Protein AF-A0A2E7E4Q8-F1 (afdb_monomer_lite)

pLDDT: mean 87.0, std 13.79, range [44.47, 97.12]

Foldseek 3Di:
DLVVLLVLVVCCCPVVVDDLVNLCVQLVDDSVVSVCSNVSHDDDPSSVVSSVVSSVVSVVVVVVVVVVVVVVVPD

Structure (mmCIF, N/CA/C/O backbone):
data_AF-A0A2E7E4Q8-F1
#
_entry.id   AF-A0A2E7E4Q8-F1
#
loop_
_atom_site.group_PDB
_atom_site.id
_atom_site.type_symbol
_atom_site.label_atom_id
_atom_site.label_alt_id
_atom_site.label_comp_id
_atom_site.label_asym_id
_atom_site.label_entity_id
_atom_site.label_seq_id
_atom_site.pdbx_PDB_ins_code
_atom_site.Cartn_x
_atom_site.Cartn_y
_atom_site.Cartn_z
_atom_site.occupancy
_atom_site.B_iso_or_equiv
_atom_site.auth_seq_id
_atom_site.auth_comp_id
_atom_site.auth_asym_id
_atom_site.auth_atom_id
_atom_site.pdbx_PDB_model_num
ATOM 1 N N . MET A 1 1 ? 17.457 5.625 1.876 1.00 56.28 1 MET A N 1
ATOM 2 C CA . MET A 1 1 ? 16.168 6.005 1.251 1.00 56.28 1 MET A CA 1
ATOM 3 C C . MET A 1 1 ? 15.197 4.833 1.037 1.00 56.28 1 MET A C 1
ATOM 5 O O . MET A 1 1 ? 14.015 5.038 1.254 1.00 56.28 1 MET A O 1
ATOM 9 N N . TYR A 1 2 ? 15.626 3.607 0.688 1.00 62.91 2 TYR A N 1
ATOM 10 C CA . TYR A 1 2 ? 14.700 2.460 0.490 1.00 62.91 2 TYR A CA 1
ATOM 11 C C . TYR A 1 2 ? 14.007 1.951 1.762 1.00 62.91 2 TYR A C 1
ATOM 13 O O . TYR A 1 2 ? 12.911 1.406 1.694 1.00 62.91 2 TYR A O 1
ATOM 21 N N . HIS A 1 3 ? 14.620 2.190 2.924 1.00 76.81 3 HIS A N 1
ATOM 22 C CA . HIS A 1 3 ? 14.063 1.818 4.223 1.00 76.81 3 HIS A CA 1
ATOM 23 C C . HIS A 1 3 ? 12.677 2.444 4.469 1.00 76.81 3 HIS A C 1
ATOM 25 O O . HIS A 1 3 ? 11.799 1.790 5.013 1.00 76.81 3 HIS A O 1
ATOM 31 N N . GLN A 1 4 ? 12.439 3.665 3.978 1.00 89.75 4 GLN A N 1
ATOM 32 C CA . GLN A 1 4 ? 11.194 4.397 4.222 1.00 89.75 4 GLN A CA 1
ATOM 33 C C . GLN A 1 4 ? 9.970 3.769 3.540 1.00 89.75 4 GLN A C 1
ATOM 35 O O . GLN A 1 4 ? 8.902 3.718 4.137 1.00 89.75 4 GLN A O 1
ATOM 40 N N . LEU A 1 5 ? 10.115 3.236 2.321 1.00 92.12 5 LEU A N 1
ATOM 41 C CA . LEU A 1 5 ? 8.997 2.591 1.620 1.00 92.12 5 LEU A CA 1
ATOM 42 C C . LEU A 1 5 ? 8.580 1.287 2.313 1.00 92.12 5 LEU A C 1
ATOM 44 O O . LEU A 1 5 ? 7.392 0.990 2.402 1.00 92.12 5 LEU A O 1
ATOM 48 N N . ASN A 1 6 ? 9.558 0.535 2.827 1.00 92.69 6 ASN A N 1
ATOM 49 C CA . ASN A 1 6 ? 9.299 -0.670 3.611 1.00 92.69 6 ASN A CA 1
ATOM 50 C C . ASN A 1 6 ? 8.595 -0.347 4.921 1.00 92.69 6 ASN A C 1
ATOM 52 O O . ASN A 1 6 ? 7.656 -1.050 5.279 1.00 92.69 6 ASN A O 1
ATOM 56 N N . LEU A 1 7 ? 9.005 0.728 5.598 1.00 93.38 7 LEU A N 1
ATOM 57 C CA . LEU A 1 7 ? 8.322 1.199 6.800 1.00 93.38 7 LEU A CA 1
ATOM 58 C C . LEU A 1 7 ? 6.867 1.568 6.503 1.00 93.38 7 LEU A C 1
ATOM 60 O O . LEU A 1 7 ? 5.980 1.090 7.198 1.00 93.38 7 LEU A O 1
ATOM 64 N N . TRP A 1 8 ? 6.596 2.317 5.431 1.00 94.62 8 TRP A N 1
ATOM 65 C CA . TRP A 1 8 ? 5.220 2.654 5.057 1.00 94.62 8 TRP A CA 1
ATOM 66 C C . TRP A 1 8 ? 4.371 1.429 4.733 1.00 94.62 8 TRP A C 1
ATOM 68 O O . TRP A 1 8 ? 3.243 1.346 5.203 1.00 94.62 8 TRP A O 1
ATOM 78 N N . ILE A 1 9 ? 4.889 0.461 3.966 1.00 94.50 9 ILE A N 1
ATOM 79 C CA . ILE A 1 9 ? 4.148 -0.783 3.697 1.00 94.50 9 ILE A CA 1
ATOM 80 C C . ILE A 1 9 ? 3.891 -1.532 5.005 1.00 94.50 9 ILE A C 1
ATOM 82 O O . ILE A 1 9 ? 2.764 -1.953 5.247 1.00 94.50 9 ILE A O 1
ATOM 86 N N . ASN A 1 10 ? 4.898 -1.647 5.869 1.00 94.94 10 ASN A N 1
ATOM 87 C CA . ASN A 1 10 ? 4.750 -2.311 7.156 1.00 94.94 10 ASN A CA 1
ATOM 88 C C . ASN A 1 10 ? 3.698 -1.625 8.039 1.00 94.94 10 ASN A C 1
ATOM 90 O O . ASN A 1 10 ? 2.873 -2.302 8.641 1.00 94.94 10 ASN A O 1
ATOM 94 N N . GLU A 1 11 ? 3.670 -0.297 8.096 1.00 94.62 11 GLU A N 1
ATOM 95 C CA . GLU A 1 11 ? 2.663 0.446 8.859 1.00 94.62 11 GLU A CA 1
ATOM 96 C C . GLU A 1 11 ? 1.264 0.336 8.242 1.00 94.62 11 GLU A C 1
ATOM 98 O O . GLU A 1 11 ? 0.296 0.142 8.972 1.00 94.62 11 GLU A O 1
ATOM 103 N N . LEU A 1 12 ? 1.142 0.357 6.910 1.00 94.62 12 LEU A N 1
ATOM 104 C CA . LEU A 1 12 ? -0.121 0.070 6.219 1.00 94.62 12 LEU A CA 1
ATOM 105 C C . LEU A 1 12 ? -0.659 -1.316 6.592 1.00 94.62 12 LEU A C 1
ATOM 107 O O . LEU A 1 12 ? -1.854 -1.459 6.840 1.00 94.62 12 LEU A O 1
ATOM 111 N N . GLN A 1 13 ? 0.214 -2.317 6.697 1.00 94.88 13 GLN A N 1
ATOM 112 C CA . GLN A 1 13 ? -0.186 -3.664 7.097 1.00 94.88 13 GLN A CA 1
ATOM 113 C C . GLN A 1 13 ? -0.500 -3.786 8.589 1.00 94.88 13 GLN A C 1
ATOM 115 O O . GLN A 1 13 ? -1.449 -4.471 8.951 1.00 94.88 13 GLN A O 1
ATOM 120 N N . THR A 1 14 ? 0.287 -3.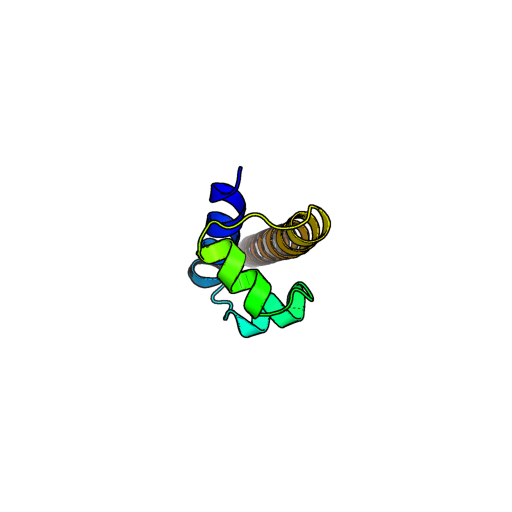152 9.456 1.00 94.56 14 THR A N 1
ATOM 121 C CA . THR A 1 14 ? 0.217 -3.379 10.908 1.00 94.56 14 THR A CA 1
ATOM 122 C C . THR A 1 14 ? -0.680 -2.386 11.638 1.00 94.56 14 THR A C 1
ATOM 124 O O . THR A 1 14 ? -1.462 -2.799 12.486 1.00 94.56 14 THR A O 1
ATOM 127 N N . GLN A 1 15 ? -0.603 -1.094 11.313 1.00 92.62 15 GLN A N 1
ATOM 128 C CA . GLN A 1 15 ? -1.407 -0.055 11.964 1.00 92.62 15 GLN A CA 1
ATOM 129 C C . GLN A 1 15 ? -2.781 0.085 11.312 1.00 92.62 15 GLN A C 1
ATOM 131 O O . GLN A 1 15 ? -3.783 0.226 12.004 1.00 92.62 15 GLN A O 1
ATOM 136 N N . PHE A 1 16 ? -2.834 0.012 9.980 1.00 91.69 16 PHE A N 1
ATOM 137 C CA . PHE A 1 16 ? -4.075 0.194 9.221 1.00 91.69 16 PHE A CA 1
ATOM 138 C C . PHE A 1 16 ? -4.729 -1.120 8.784 1.00 91.69 16 PHE A C 1
ATOM 140 O O . PHE A 1 16 ? -5.765 -1.095 8.120 1.00 91.69 16 PHE A O 1
ATOM 147 N N . ASN A 1 17 ? -4.136 -2.262 9.151 1.00 94.44 17 ASN A N 1
ATOM 148 C CA . ASN A 1 17 ? -4.632 -3.605 8.845 1.00 94.44 17 ASN A CA 1
ATOM 149 C C . ASN A 1 17 ? -4.927 -3.833 7.347 1.00 94.44 17 ASN A C 1
ATOM 151 O O . ASN A 1 17 ? -5.857 -4.555 6.982 1.00 94.44 17 ASN A O 1
ATOM 155 N N . LEU A 1 18 ? -4.157 -3.189 6.464 1.00 95.12 18 LEU A N 1
ATOM 156 C CA . LEU A 1 18 ? -4.315 -3.334 5.023 1.00 95.12 18 LEU A CA 1
ATOM 157 C C . LEU A 1 18 ? -3.521 -4.533 4.514 1.00 95.12 18 LEU A C 1
ATOM 159 O O . LEU A 1 18 ? -2.316 -4.653 4.712 1.00 95.12 18 LEU A O 1
ATOM 163 N N . SER A 1 19 ? -4.182 -5.400 3.762 1.00 96.56 19 SER A N 1
ATOM 164 C CA . SER A 1 19 ? -3.513 -6.432 2.975 1.00 96.56 19 SER A CA 1
ATOM 165 C C . SER A 1 19 ? -2.695 -5.823 1.830 1.00 96.56 19 SER A C 1
ATOM 167 O O . SER A 1 19 ? -2.981 -4.728 1.340 1.00 96.56 19 SER A O 1
ATOM 169 N N . ILE A 1 20 ? -1.712 -6.576 1.323 1.00 95.50 20 ILE A N 1
ATOM 170 C CA . ILE A 1 20 ? -0.966 -6.192 0.112 1.00 95.50 20 ILE A CA 1
ATOM 171 C C . ILE A 1 20 ? -1.916 -5.931 -1.064 1.00 95.50 20 ILE A C 1
ATOM 173 O O . ILE A 1 20 ? -1.669 -5.023 -1.851 1.00 95.50 20 ILE A O 1
ATOM 177 N N . ASP A 1 21 ? -3.020 -6.670 -1.165 1.00 97.12 21 ASP A N 1
ATOM 178 C CA . ASP A 1 21 ? -4.025 -6.462 -2.207 1.00 97.12 21 ASP A CA 1
ATOM 179 C C . ASP A 1 21 ? -4.754 -5.131 -2.090 1.00 97.12 21 ASP A C 1
ATOM 181 O O . ASP A 1 21 ? -4.930 -4.437 -3.091 1.00 97.12 21 ASP A O 1
ATOM 185 N N . GLN A 1 22 ? -5.104 -4.722 -0.873 1.00 96.50 22 GLN A N 1
ATOM 186 C CA . GLN A 1 22 ? -5.671 -3.396 -0.638 1.00 96.50 22 GLN A CA 1
ATOM 187 C C . GLN A 1 22 ? -4.648 -2.300 -0.942 1.00 96.50 22 GLN A C 1
ATOM 189 O O . GLN A 1 22 ? -4.988 -1.312 -1.586 1.00 96.50 22 GLN A O 1
ATOM 194 N N . ILE A 1 23 ? -3.378 -2.486 -0.574 1.00 95.88 23 ILE A N 1
ATOM 195 C CA . ILE A 1 23 ? -2.308 -1.532 -0.905 1.00 95.88 23 ILE A CA 1
ATOM 196 C C . ILE A 1 23 ? -2.135 -1.416 -2.427 1.00 95.88 23 ILE A C 1
ATOM 198 O O . ILE A 1 23 ? -2.004 -0.309 -2.953 1.00 95.88 23 ILE A O 1
ATOM 202 N N . VAL A 1 24 ? -2.168 -2.534 -3.156 1.00 97.06 24 VAL A N 1
ATOM 203 C CA . VAL A 1 24 ? -2.126 -2.568 -4.628 1.00 97.06 24 VAL A CA 1
ATOM 204 C C . VAL A 1 24 ? -3.325 -1.831 -5.221 1.00 97.06 24 VAL A C 1
ATOM 206 O O . VAL A 1 24 ? -3.138 -0.992 -6.103 1.00 97.06 24 VAL A O 1
ATOM 209 N N . ALA A 1 25 ? -4.531 -2.098 -4.719 1.00 96.62 25 ALA A N 1
ATOM 210 C CA . ALA A 1 25 ? -5.758 -1.464 -5.189 1.00 96.62 25 ALA A CA 1
ATOM 211 C C . ALA A 1 25 ? -5.752 0.057 -4.961 1.00 96.62 25 ALA A C 1
ATOM 213 O O . ALA A 1 25 ? -6.078 0.811 -5.874 1.00 96.62 25 ALA A O 1
ATOM 214 N N . LEU A 1 26 ? -5.320 0.514 -3.781 1.00 95.38 26 LEU A N 1
ATOM 215 C CA . LEU A 1 26 ? -5.280 1.934 -3.418 1.00 95.38 26 LEU A CA 1
ATOM 216 C C . LEU A 1 26 ? -4.174 2.701 -4.155 1.00 95.38 26 LEU A C 1
ATOM 218 O O . LEU A 1 26 ? -4.382 3.821 -4.614 1.00 95.38 26 LEU A O 1
ATOM 222 N N . SER A 1 27 ? -2.984 2.110 -4.286 1.00 94.88 27 SER A N 1
ATOM 223 C CA . SER A 1 27 ? -1.826 2.788 -4.890 1.00 94.88 27 SER A CA 1
ATOM 224 C C . SER A 1 27 ? -1.771 2.665 -6.416 1.00 94.88 27 SER A C 1
ATOM 226 O O . SER A 1 27 ? -1.049 3.411 -7.093 1.00 94.88 27 SER A O 1
ATOM 228 N N . GLY A 1 28 ? -2.471 1.679 -6.985 1.00 96.19 28 GLY A N 1
ATOM 229 C CA . GLY A 1 28 ? -2.317 1.280 -8.382 1.00 96.19 28 GLY A CA 1
ATOM 230 C C . GLY A 1 28 ? -0.874 0.885 -8.723 1.00 96.19 28 GLY A C 1
ATOM 231 O O . GLY A 1 28 ? -0.409 1.134 -9.842 1.00 96.19 28 GLY A O 1
ATOM 232 N N . ILE A 1 29 ? -0.119 0.383 -7.742 1.00 95.81 29 ILE A N 1
ATOM 233 C CA . ILE A 1 29 ? 1.213 -0.196 -7.920 1.00 95.81 29 ILE A CA 1
ATOM 234 C C . ILE A 1 29 ? 1.029 -1.699 -8.099 1.00 95.81 29 ILE A C 1
ATOM 236 O O . ILE A 1 29 ? 0.380 -2.347 -7.289 1.00 95.81 29 ILE A O 1
ATOM 240 N N . ALA A 1 30 ? 1.625 -2.272 -9.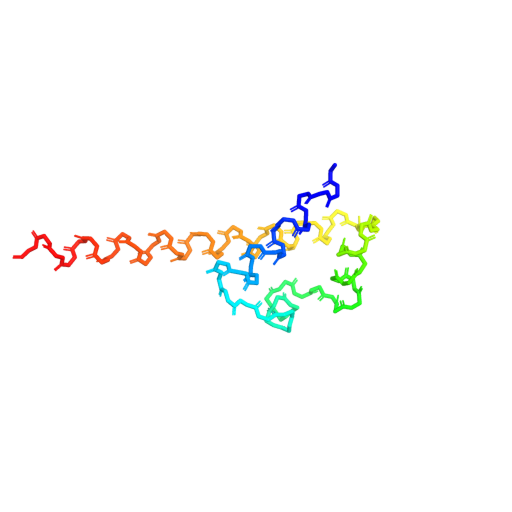145 1.00 96.50 30 ALA A N 1
ATOM 241 C CA . ALA A 1 30 ? 1.560 -3.712 -9.370 1.00 96.50 30 ALA A CA 1
ATOM 242 C C . ALA A 1 30 ? 2.120 -4.496 -8.170 1.00 96.50 30 ALA A C 1
ATOM 244 O O . ALA A 1 30 ? 3.161 -4.133 -7.617 1.00 96.50 30 ALA A O 1
ATOM 245 N N . ARG A 1 31 ? 1.485 -5.623 -7.826 1.00 96.06 31 ARG A N 1
ATOM 246 C CA . ARG A 1 31 ? 1.884 -6.473 -6.690 1.00 96.06 31 ARG A CA 1
ATOM 247 C C . ARG A 1 31 ? 3.367 -6.861 -6.726 1.00 96.06 31 ARG A C 1
ATOM 249 O O . ARG A 1 31 ? 4.057 -6.759 -5.718 1.00 96.06 31 ARG A O 1
ATOM 256 N N . ALA A 1 32 ? 3.882 -7.229 -7.900 1.00 95.56 32 ALA A N 1
ATOM 257 C CA . ALA A 1 32 ? 5.298 -7.556 -8.075 1.00 95.56 32 ALA A CA 1
ATOM 258 C C . ALA A 1 32 ? 6.223 -6.394 -7.670 1.00 95.56 32 ALA A C 1
ATOM 260 O O . ALA A 1 32 ? 7.261 -6.609 -7.053 1.00 95.56 32 ALA A O 1
ATOM 261 N N . THR A 1 33 ? 5.831 -5.152 -7.957 1.00 95.44 33 THR A N 1
ATOM 262 C CA . THR A 1 33 ? 6.588 -3.959 -7.565 1.00 95.44 33 THR A CA 1
ATOM 263 C C . THR A 1 33 ? 6.564 -3.748 -6.054 1.00 95.44 33 THR A C 1
ATOM 265 O O . THR A 1 33 ? 7.589 -3.370 -5.499 1.00 95.44 33 THR A O 1
ATOM 268 N N . ILE A 1 34 ? 5.449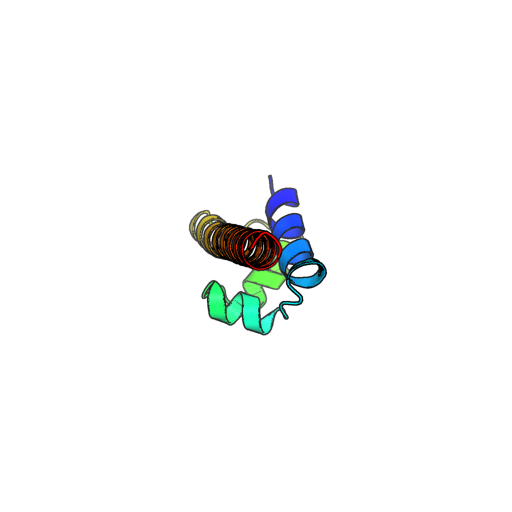 -4.039 -5.373 1.00 94.81 34 ILE A N 1
ATOM 269 C CA . ILE A 1 34 ? 5.391 -4.013 -3.902 1.00 94.81 34 ILE A CA 1
ATOM 270 C C . ILE A 1 34 ? 6.391 -5.011 -3.305 1.00 94.81 34 ILE A C 1
ATOM 272 O O . ILE A 1 34 ? 7.158 -4.648 -2.419 1.00 94.81 34 ILE A O 1
ATOM 276 N N . TYR A 1 35 ? 6.478 -6.232 -3.842 1.00 94.69 35 TYR A N 1
ATOM 277 C CA . TYR A 1 35 ? 7.485 -7.193 -3.379 1.00 94.69 35 TYR A CA 1
ATOM 278 C C . TYR A 1 35 ? 8.918 -6.747 -3.666 1.00 94.69 35 TYR A C 1
ATOM 280 O O . TYR A 1 35 ? 9.782 -6.926 -2.815 1.00 94.69 35 TYR A O 1
ATOM 288 N N . ARG A 1 36 ? 9.180 -6.096 -4.806 1.00 93.38 36 ARG A N 1
ATOM 289 C CA . ARG A 1 36 ? 10.501 -5.503 -5.081 1.00 93.38 36 ARG A CA 1
ATOM 290 C C . ARG A 1 36 ? 10.890 -4.467 -4.028 1.00 93.38 36 ARG A C 1
ATOM 292 O O . ARG A 1 36 ? 12.036 -4.471 -3.589 1.00 93.38 36 ARG A O 1
ATOM 299 N N . ILE A 1 37 ? 9.943 -3.624 -3.607 1.00 92.81 37 ILE A N 1
ATOM 300 C CA . ILE A 1 37 ? 10.148 -2.665 -2.512 1.00 92.81 37 ILE A CA 1
ATOM 301 C C . ILE A 1 37 ? 10.518 -3.416 -1.229 1.00 92.81 37 ILE A C 1
ATOM 303 O O . ILE A 1 37 ? 11.577 -3.144 -0.668 1.00 92.81 37 ILE A O 1
ATOM 307 N N . LEU A 1 38 ? 9.718 -4.417 -0.838 1.00 91.62 38 LEU A N 1
ATOM 308 C CA . LEU A 1 38 ? 9.945 -5.237 0.362 1.00 91.62 38 LEU A CA 1
ATOM 309 C C . LEU A 1 38 ? 11.303 -5.951 0.354 1.00 91.62 38 LEU A C 1
ATOM 311 O O . LEU A 1 38 ? 11.971 -6.013 1.382 1.00 91.62 38 LEU A O 1
ATOM 315 N N . SER A 1 39 ? 11.765 -6.404 -0.811 1.00 92.62 39 SER A N 1
ATOM 316 C CA . SER A 1 39 ? 13.105 -6.975 -1.001 1.00 92.62 39 SER A CA 1
ATOM 317 C C . SER A 1 39 ? 14.234 -5.932 -1.022 1.00 92.62 39 SER A C 1
ATOM 319 O O . SER A 1 39 ? 15.384 -6.282 -1.272 1.00 92.62 39 SER A O 1
ATOM 321 N N . GLY A 1 40 ? 13.931 -4.652 -0.796 1.00 89.38 40 GLY A N 1
ATOM 322 C CA . GLY A 1 40 ? 14.902 -3.558 -0.760 1.00 89.38 40 GLY A CA 1
ATOM 323 C C . GLY A 1 40 ? 15.392 -3.107 -2.136 1.00 89.38 40 GLY A C 1
ATOM 324 O O . GLY A 1 40 ? 16.381 -2.379 -2.222 1.00 89.38 40 GLY A O 1
ATOM 325 N N . GLN A 1 41 ? 14.734 -3.527 -3.220 1.00 90.94 41 GLN A N 1
ATOM 326 C CA . GLN A 1 41 ? 15.131 -3.128 -4.564 1.00 90.94 41 GLN A CA 1
ATOM 327 C C . GLN A 1 41 ? 14.739 -1.685 -4.875 1.00 90.94 41 GLN A C 1
ATOM 329 O O . GLN A 1 41 ? 13.770 -1.129 -4.351 1.00 90.94 41 GLN A O 1
ATOM 334 N N . SER A 1 42 ? 15.472 -1.090 -5.816 1.00 88.25 42 SER A N 1
ATOM 335 C CA . SER A 1 42 ? 15.138 0.226 -6.331 1.00 88.25 42 SER A CA 1
ATOM 336 C C . SER A 1 42 ? 13.847 0.205 -7.151 1.00 88.25 42 SER A C 1
ATOM 338 O O . SER A 1 42 ? 13.553 -0.722 -7.913 1.00 88.25 42 SER A O 1
ATOM 340 N N . VAL A 1 43 ? 13.073 1.276 -6.991 1.00 91.06 43 VAL A N 1
ATOM 341 C CA . VAL A 1 43 ? 11.842 1.539 -7.740 1.00 91.06 43 VAL A CA 1
ATOM 342 C C . VAL A 1 43 ? 11.847 2.957 -8.295 1.00 91.06 43 VAL A C 1
ATOM 344 O O . VAL A 1 43 ? 12.643 3.804 -7.882 1.00 91.06 43 VAL A O 1
ATOM 347 N N . SER A 1 44 ? 10.949 3.216 -9.243 1.00 93.88 44 SER A N 1
ATOM 348 C CA . SER A 1 44 ? 10.791 4.541 -9.844 1.00 93.88 44 SER A CA 1
ATOM 349 C C . SER A 1 44 ? 10.286 5.580 -8.833 1.00 93.88 44 SER A C 1
ATOM 351 O O . SER A 1 44 ? 9.565 5.240 -7.893 1.00 93.88 44 SER A O 1
ATOM 353 N N . GLU A 1 45 ? 10.592 6.859 -9.064 1.00 92.88 45 GLU A N 1
ATOM 354 C CA . GLU A 1 45 ? 10.050 7.975 -8.267 1.00 92.88 45 GLU A CA 1
ATOM 355 C C . GLU A 1 45 ? 8.517 7.998 -8.284 1.00 92.88 45 GLU A C 1
ATOM 357 O O . GLU A 1 45 ? 7.864 8.216 -7.270 1.00 92.88 45 GLU A O 1
ATOM 362 N N . ARG A 1 46 ? 7.910 7.662 -9.426 1.00 94.31 46 ARG A N 1
ATOM 363 C CA . ARG A 1 46 ? 6.453 7.549 -9.542 1.00 94.31 46 ARG A CA 1
ATOM 364 C C . ARG A 1 46 ? 5.879 6.506 -8.581 1.00 94.31 46 ARG A C 1
ATOM 366 O O . ARG A 1 46 ? 4.827 6.733 -7.991 1.00 94.31 46 ARG A O 1
ATOM 373 N N . THR A 1 47 ? 6.553 5.366 -8.428 1.00 94.56 47 THR A N 1
ATOM 374 C CA . THR A 1 47 ? 6.166 4.323 -7.469 1.00 94.56 47 THR A CA 1
ATOM 375 C C . THR A 1 47 ? 6.268 4.836 -6.035 1.00 94.56 47 THR A C 1
ATOM 377 O O . THR A 1 47 ? 5.358 4.591 -5.247 1.00 94.56 47 THR A O 1
ATOM 380 N N . ARG A 1 48 ? 7.332 5.586 -5.716 1.00 93.75 48 ARG A N 1
ATOM 381 C CA . ARG A 1 48 ? 7.510 6.208 -4.397 1.00 93.75 48 ARG A CA 1
ATOM 382 C C . ARG A 1 48 ? 6.371 7.167 -4.068 1.00 93.75 48 ARG A C 1
ATOM 384 O O . ARG A 1 48 ? 5.722 6.993 -3.042 1.00 93.75 48 ARG A O 1
ATOM 391 N N . HIS A 1 49 ? 6.072 8.106 -4.966 1.00 95.38 49 HIS A N 1
ATOM 392 C CA . HIS A 1 49 ? 4.990 9.072 -4.771 1.00 95.38 49 HIS A CA 1
ATOM 393 C C . HIS A 1 49 ? 3.621 8.409 -4.608 1.00 95.38 49 HIS A C 1
ATOM 395 O O . HIS A 1 49 ? 2.873 8.780 -3.711 1.00 95.38 49 HIS A O 1
ATOM 401 N N . LYS A 1 50 ? 3.293 7.399 -5.422 1.00 95.50 50 LYS A N 1
ATOM 402 C CA . LYS A 1 50 ? 2.022 6.668 -5.292 1.00 95.50 50 LYS A CA 1
ATOM 403 C C . LYS A 1 50 ? 1.856 6.022 -3.916 1.00 95.50 50 LYS A C 1
ATOM 405 O O . LYS A 1 50 ? 0.785 6.119 -3.328 1.00 95.50 50 LYS A O 1
ATOM 410 N N . LEU A 1 51 ? 2.906 5.380 -3.405 1.00 94.88 51 LEU A N 1
ATOM 411 C CA . LEU A 1 51 ? 2.865 4.750 -2.086 1.00 94.88 51 LEU A CA 1
ATOM 412 C C . LEU A 1 51 ? 2.775 5.800 -0.967 1.00 94.88 51 LEU A C 1
ATOM 414 O O . LEU A 1 51 ? 1.983 5.634 -0.044 1.00 94.88 51 LEU A O 1
ATOM 418 N N . MET A 1 52 ? 3.535 6.895 -1.082 1.00 95.31 52 MET A N 1
ATOM 419 C CA . MET A 1 52 ? 3.486 8.019 -0.142 1.00 95.31 52 MET A CA 1
ATOM 420 C C . MET A 1 52 ? 2.078 8.611 -0.036 1.00 95.31 52 MET A C 1
ATOM 422 O O . MET A 1 52 ? 1.603 8.857 1.066 1.00 95.31 52 MET A O 1
ATOM 426 N N . VAL A 1 53 ? 1.397 8.816 -1.169 1.00 95.44 53 VAL A N 1
ATOM 427 C CA . VAL A 1 53 ? 0.031 9.361 -1.194 1.00 95.44 53 VAL A CA 1
ATOM 428 C C . VAL A 1 53 ? -0.933 8.459 -0.427 1.00 95.44 53 VAL A C 1
ATOM 430 O O . VAL A 1 53 ? -1.664 8.961 0.421 1.00 95.44 53 VAL A O 1
ATOM 433 N N . VAL A 1 54 ? -0.894 7.143 -0.660 1.00 95.25 54 VAL A N 1
ATOM 434 C CA . VAL A 1 54 ? -1.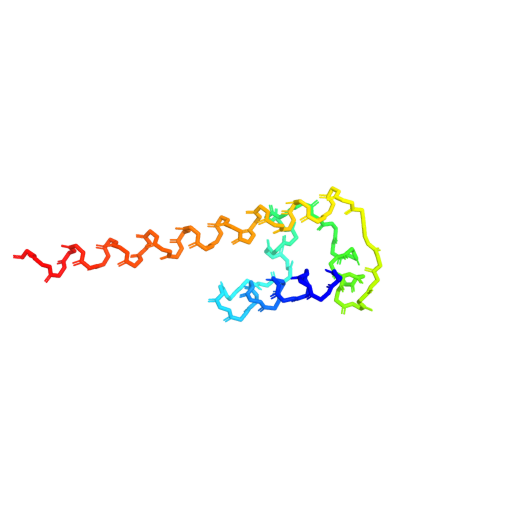737 6.189 0.083 1.00 95.25 54 VAL A CA 1
ATOM 435 C C . VAL A 1 54 ? -1.439 6.248 1.577 1.00 95.25 54 VAL A C 1
ATOM 437 O O . VAL A 1 54 ? -2.355 6.342 2.386 1.00 95.25 54 VAL A O 1
ATOM 440 N N . TYR A 1 55 ? -0.160 6.246 1.949 1.00 95.12 55 TYR A N 1
ATOM 441 C CA . TYR A 1 55 ? 0.250 6.318 3.347 1.00 95.12 55 TYR A CA 1
ATOM 442 C C . TYR A 1 55 ? -0.258 7.587 4.051 1.00 95.12 55 TYR A C 1
ATOM 444 O O . TYR A 1 55 ? -0.869 7.505 5.116 1.00 95.12 55 TYR A O 1
ATOM 452 N N . VAL A 1 56 ? -0.085 8.756 3.428 1.00 94.19 56 VAL A N 1
ATOM 453 C CA . VAL A 1 56 ? -0.553 10.039 3.978 1.00 94.19 56 VAL A CA 1
ATOM 454 C C . VAL A 1 56 ? -2.080 10.085 4.076 1.00 94.19 56 VAL A C 1
ATOM 456 O O . VAL A 1 56 ? -2.610 10.582 5.067 1.00 94.19 56 VAL A O 1
ATOM 459 N N . GLN A 1 57 ? -2.799 9.541 3.091 1.00 92.81 57 GLN A N 1
ATOM 460 C CA . GLN A 1 57 ? -4.263 9.460 3.129 1.00 92.81 57 GLN A CA 1
ATOM 461 C C . GLN A 1 57 ? -4.763 8.599 4.294 1.00 92.81 57 GLN A C 1
ATOM 463 O O . GLN A 1 57 ? -5.704 8.996 4.980 1.00 92.81 57 GLN A O 1
ATOM 468 N N . MET A 1 58 ? -4.115 7.460 4.558 1.00 93.44 58 MET A N 1
ATOM 469 C CA . MET A 1 58 ? -4.476 6.601 5.688 1.00 93.44 58 MET A CA 1
ATOM 470 C C . MET A 1 58 ? -4.214 7.289 7.031 1.00 93.44 58 MET A C 1
ATOM 472 O O . MET A 1 58 ? -5.089 7.290 7.896 1.00 93.44 58 MET A O 1
ATOM 476 N N . MET A 1 59 ? -3.064 7.955 7.172 1.00 90.38 59 MET A N 1
ATOM 477 C CA . MET A 1 59 ? -2.737 8.747 8.364 1.00 90.38 59 MET A CA 1
ATOM 478 C C . MET A 1 59 ? -3.751 9.872 8.610 1.00 90.38 59 MET A C 1
ATOM 4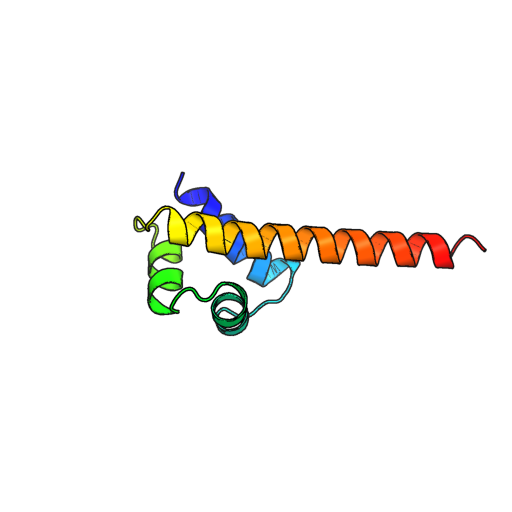80 O O . MET A 1 59 ? -4.217 10.055 9.733 1.00 90.38 59 MET A O 1
ATOM 484 N N . ALA A 1 60 ? -4.150 10.594 7.560 1.00 88.88 60 ALA A N 1
ATOM 485 C CA . ALA A 1 60 ? -5.167 11.638 7.668 1.00 88.88 60 ALA A CA 1
ATOM 486 C C . ALA A 1 60 ? -6.547 11.070 8.054 1.00 88.88 60 ALA A C 1
ATOM 488 O O . ALA A 1 60 ? -7.260 11.667 8.860 1.00 88.88 60 ALA A O 1
ATOM 489 N N . SER A 1 61 ? -6.922 9.906 7.515 1.00 86.12 61 SER A N 1
ATOM 490 C CA . SER A 1 61 ? -8.192 9.247 7.841 1.00 86.12 61 SER A CA 1
ATOM 491 C C . SER A 1 61 ? -8.257 8.787 9.300 1.00 86.12 61 SER A C 1
ATOM 493 O O . SER A 1 61 ? -9.296 8.946 9.946 1.00 86.12 61 SER A O 1
ATOM 495 N N . ASP A 1 62 ? -7.168 8.236 9.840 1.00 83.75 62 ASP A N 1
ATOM 496 C CA . ASP A 1 62 ? -7.097 7.838 11.253 1.00 83.75 62 ASP A CA 1
ATOM 497 C C . ASP A 1 62 ? -7.148 9.059 12.181 1.00 83.75 62 ASP A C 1
ATOM 499 O O . ASP A 1 62 ? -7.941 9.076 13.125 1.00 83.75 62 ASP A O 1
ATOM 503 N N . ALA A 1 63 ? -6.416 10.132 11.857 1.00 75.31 63 ALA A N 1
ATOM 504 C CA . ALA A 1 63 ? -6.470 11.384 12.611 1.00 75.31 63 ALA A CA 1
ATOM 505 C C . ALA A 1 63 ? -7.893 11.974 12.665 1.00 75.31 63 ALA A C 1
ATOM 507 O O . ALA A 1 63 ? -8.377 12.335 13.741 1.00 75.31 63 ALA A O 1
ATOM 508 N N . ASN A 1 64 ? -8.597 12.001 11.530 1.00 74.25 64 ASN A N 1
ATOM 509 C CA . ASN A 1 64 ? -9.980 12.481 11.465 1.00 74.25 64 ASN A CA 1
ATOM 510 C C . ASN A 1 64 ? -10.938 11.603 12.280 1.00 74.25 64 ASN A C 1
ATOM 512 O O . ASN A 1 64 ? -11.826 12.121 12.956 1.00 74.25 64 ASN A O 1
ATOM 516 N N . THR A 1 65 ? -10.743 10.283 12.262 1.00 71.50 65 THR A N 1
ATOM 517 C CA . THR A 1 65 ? -11.572 9.350 13.042 1.00 71.50 65 THR A CA 1
ATOM 518 C C . THR A 1 65 ? -11.404 9.594 14.542 1.00 71.50 65 THR A C 1
ATOM 520 O O . THR A 1 65 ? -12.390 9.678 15.272 1.00 71.50 65 THR A O 1
ATOM 523 N N . ARG A 1 66 ? -10.164 9.783 15.008 1.00 65.50 66 ARG A N 1
ATOM 524 C CA . ARG A 1 66 ? -9.868 10.051 16.425 1.00 65.50 66 ARG A CA 1
ATOM 525 C C . ARG A 1 66 ? -10.389 11.407 16.893 1.00 65.50 66 ARG A C 1
ATOM 527 O O . ARG A 1 66 ? -10.925 11.490 17.995 1.00 65.50 66 ARG A O 1
ATOM 534 N N . SER A 1 67 ? -10.281 12.439 16.054 1.00 68.06 67 SER A N 1
ATOM 535 C CA . SER A 1 67 ? -10.829 13.768 16.357 1.00 68.06 67 SER A CA 1
ATOM 536 C C . SER A 1 67 ? -12.345 13.718 16.560 1.00 68.06 67 SER A C 1
ATOM 538 O O . SER A 1 67 ? -12.861 14.295 17.513 1.00 68.06 67 SER A O 1
ATOM 540 N N . ASN A 1 68 ? -13.061 12.984 15.704 1.00 61.47 68 ASN A N 1
ATOM 541 C CA . ASN A 1 68 ? -14.520 12.935 15.763 1.00 61.47 68 ASN A CA 1
ATOM 542 C C . ASN A 1 68 ? -15.032 12.225 17.032 1.00 61.47 68 ASN A C 1
ATOM 544 O O . ASN A 1 68 ? -16.030 12.644 17.610 1.00 61.47 68 ASN A O 1
ATOM 548 N N . ILE A 1 69 ? -14.312 11.199 17.510 1.00 60.34 69 ILE A N 1
ATOM 549 C CA . ILE A 1 69 ? -14.640 10.477 18.754 1.00 60.34 69 ILE A CA 1
ATOM 550 C C . ILE A 1 69 ? -14.431 11.365 19.993 1.00 60.34 69 ILE A C 1
ATOM 552 O O . ILE A 1 69 ? -15.241 11.327 20.915 1.00 60.34 69 ILE A O 1
ATOM 556 N N . GLN A 1 70 ? -13.381 12.196 20.023 1.00 59.59 70 GLN A N 1
ATOM 557 C CA . GLN A 1 70 ? -13.131 13.112 21.148 1.00 59.59 70 GLN A CA 1
ATOM 558 C C . GLN A 1 70 ? -14.191 14.217 21.257 1.00 59.59 70 GLN A C 1
ATOM 560 O O . GLN A 1 70 ? -14.532 14.638 22.363 1.00 59.59 70 GLN A O 1
ATOM 565 N N . GLN A 1 71 ? -14.755 14.659 20.130 1.00 57.34 71 GLN A N 1
ATOM 566 C CA . GLN A 1 71 ? -15.815 15.668 20.127 1.00 57.34 71 GLN A CA 1
ATOM 567 C C . GLN A 1 71 ? -17.164 15.109 20.598 1.00 57.34 71 GLN A C 1
ATOM 569 O O . GLN A 1 71 ? -17.897 15.824 21.264 1.00 57.34 71 GLN A O 1
ATOM 574 N N . THR A 1 72 ? -17.478 13.831 20.345 1.00 55.88 72 THR A N 1
ATOM 575 C CA . THR A 1 72 ? -18.761 13.236 20.785 1.00 55.88 72 THR A CA 1
ATOM 576 C C . THR A 1 72 ? -18.805 12.859 22.269 1.00 55.88 72 THR A C 1
ATOM 578 O O . THR A 1 72 ? -19.877 12.553 22.777 1.00 55.88 72 THR A O 1
ATOM 581 N N . GLN A 1 73 ? -17.663 12.837 22.965 1.00 52.50 73 GLN A N 1
ATOM 582 C CA . GLN A 1 73 ? -17.585 12.547 24.407 1.00 52.50 73 GLN A CA 1
ATOM 583 C C . GLN A 1 73 ? -17.524 13.809 25.284 1.00 52.50 73 GLN A C 1
ATOM 585 O O . GLN A 1 73 ? -17.428 13.686 26.503 1.00 52.50 73 GLN A O 1
ATOM 590 N N . SER A 1 74 ? -17.543 15.001 24.676 1.00 51.97 74 SER A N 1
ATOM 591 C CA . SER A 1 74 ? -17.417 16.290 25.376 1.00 51.97 74 SER A CA 1
ATOM 592 C C . SER A 1 74 ? -18.712 17.123 25.397 1.00 51.97 74 SER A C 1
ATOM 594 O O . SER A 1 74 ? -18.660 18.274 25.825 1.00 51.97 74 SER A O 1
ATOM 596 N N . ASP A 1 75 ? -19.841 16.552 24.964 1.00 44.47 75 ASP A N 1
ATOM 597 C CA . ASP A 1 75 ? -21.207 17.104 25.071 1.00 44.47 75 ASP A CA 1
ATOM 598 C C . ASP A 1 75 ? -22.059 16.220 26.001 1.00 44.47 75 ASP A C 1
ATOM 600 O O . ASP A 1 75 ? -22.908 16.773 26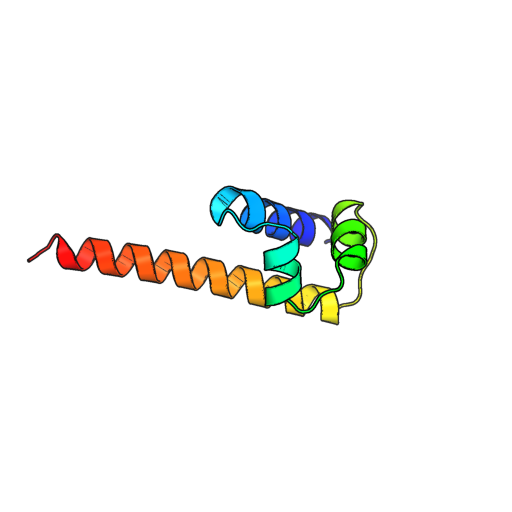.739 1.00 44.47 75 ASP A O 1
#

Secondary structure (DSSP, 8-state):
-HHHHHHHHHHHHHTS---HHHHHHHHT--HHHHHHHHTT----HHHHHHHHHHHHHHHHHHHHHHHHHHHHT--

Radius of gyration: 14.44 Å; chains: 1; bounding box: 37×25×35 Å

Sequence (75 aa):
MYHQLNLWINELQTQFNLSIDQIVALSGIARATIYRILSGQSVSERTRHKLMVVYVQMMASDANTRSNIQQTQSD